Protein 1GVD (pdb70)

InterPro domains:
  IPR001005 SANT/Myb domain [PF00249] (40-86)
  IPR001005 SANT/Myb domain [PF00249] (92-138)
  IPR001005 SANT/Myb domain [PF00249] (144-187)
  IPR001005 SANT/Myb domain [PS50090] (35-86)
  IPR001005 SANT/Myb domain [PS50090] (87-138)
  IPR001005 SANT/Myb domain [PS50090] (139-189)
  IPR001005 SANT/Myb domain [SM00717] (39-88)
  IPR001005 SANT/Myb domain [SM00717] (91-140)
  IPR001005 SANT/Myb domain [SM00717] (143-191)
  IPR001005 SANT/Myb domain [cd00167] (42-86)
  IPR001005 SANT/Myb domain [cd00167] (94-138)
  IPR001005 SANT/Myb domain [cd00167] (146-186)
  IPR009057 Homedomain-like superfamily [SSF46689] (42-96)
  IPR009057 Homedomain-like superfamily [SSF46689] (89-185)
  IPR012642 Transcription regulator Wos2-domain [PF07988] (268-313)
  IPR015395 C-myb, C-terminal [PF09316] (398-552)
  IPR017930 Myb domain [PS51294] (35-86)
  IPR017930 Myb domain [PS51294] (87-142)
  IPR017930 Myb domain [PS51294] (143-193)
  IPR050560 Transcription factors Myb-like [PTHR45614] (92-251)

Foldseek 3Di:
DADDDDDPVNVVLLVVLCVVVNLDPQQVSVVPPPRDHSVVSNCCCDPPVPDD

Secondary structure (DSSP, 8-state):
----SPPHHHHHHHHHHHHHH-TT-HHHHHTTSTT--HHHHHHHIIIIIS--

CATH classification: 1.10.10.60

Radius of gyration: 9.77 Å; Cα contacts (8 Å, |Δi|>4): 47; chains: 1; bounding box: 17×30×21 Å

Nearest PDB structures (foldseek):
  1gvd-assembly1_A  TM=1.020E+00  e=4.623E-09  Mus musculus
  1gv5-assembly1_A  TM=1.011E+00  e=2.402E-08  Mus musculus
  1gv2-assembly1_A  TM=9.501E-01  e=1.853E-07  Mus musculus
  1mbg-assembly1_A  TM=8.927E-01  e=2.258E-07  Mus musculus
  1h89-assembly1_C  TM=9.171E-01  e=9.625E-07  Mus musculus

Structure (mmCIF, N/CA/C/O backbone):
data_1GVD
#
_entry.id   1GVD
#
_cell.length_a   28.951
_cell.length_b   40.114
_cell.length_c   48.807
_cell.angle_alpha   90.00
_cell.angle_beta   90.00
_cell.angle_gamma   90.00
#
_symmetry.space_group_name_H-M   'P 21 21 21'
#
loop_
_entity.id
_entity.type
_entity.pdbx_description
1 polymer 'MYB PROTO-ONCOGENE PROTEIN'
2 non-polymer 'AMMONIUM ION'
3 non-polymer 'SULFATE ION'
4 water water
#
loop_
_atom_site.group_PDB
_atom_site.id
_atom_site.type_symbol
_atom_site.label_atom_id
_atom_site.label_alt_id
_atom_site.label_comp_id
_atom_site.label_asym_id
_atom_site.label_entity_id
_atom_site.label_seq_id
_atom_site.pdbx_PDB_ins_code
_atom_site.Cartn_x
_atom_site.Cartn_y
_atom_site.Cartn_z
_atom_site.occupancy
_atom_site.B_iso_or_equiv
_atom_site.auth_seq_id
_atom_site.auth_comp_id
_atom_site.auth_asym_id
_atom_site.auth_atom_id
_atom_site.pdbx_PDB_model_num
ATOM 1 N N . LEU A 1 1 ? 18.856 8.326 19.367 1.00 19.47 90 LEU A N 1
ATOM 2 C CA . LEU A 1 1 ? 19.065 8.507 17.899 1.00 15.57 90 LEU A CA 1
ATOM 3 C C . LEU A 1 1 ? 19.954 9.708 17.621 1.00 18.34 90 LEU A C 1
ATOM 4 O O . LEU A 1 1 ? 19.990 10.662 18.399 1.00 18.90 90 LEU A O 1
ATOM 9 N N . ILE A 1 2 ? 20.665 9.653 16.502 1.00 17.04 91 ILE A N 1
ATOM 10 C CA . ILE A 1 2 ? 21.559 10.728 16.099 1.00 20.47 91 ILE A CA 1
ATOM 11 C C . ILE A 1 2 ? 21.225 11.194 14.685 1.00 18.58 91 ILE A C 1
ATOM 12 O O . ILE A 1 2 ? 21.161 10.391 13.756 1.00 17.34 91 ILE A O 1
ATOM 17 N N . LYS A 1 3 ? 20.999 12.494 14.530 1.00 17.43 92 LYS A N 1
ATOM 18 C CA . LYS A 1 3 ? 20.696 13.056 13.220 1.00 17.99 92 LYS A CA 1
ATOM 19 C C . LYS A 1 3 ? 21.834 13.950 12.755 1.00 21.39 92 LYS A C 1
ATOM 20 O O . LYS A 1 3 ? 22.598 14.470 13.568 1.00 26.61 92 LYS A O 1
ATOM 26 N N . GLY A 1 4 ? 21.940 14.119 11.442 1.00 22.48 93 GLY A N 1
ATOM 27 C CA . GLY A 1 4 ? 22.978 14.961 10.883 1.00 24.55 93 GLY A CA 1
ATOM 28 C C . GLY A 1 4 ? 22.377 16.240 10.336 1.00 19.28 93 GLY A C 1
ATOM 29 O O . GLY A 1 4 ? 21.996 17.123 11.105 1.00 20.46 93 GLY A O 1
ATOM 30 N N . PRO A 1 5 ? 22.271 16.369 9.005 1.00 19.13 94 PRO A N 1
ATOM 31 C CA . PRO A 1 5 ? 21.704 17.566 8.379 1.00 19.83 94 PRO A CA 1
ATOM 32 C C . PRO A 1 5 ? 20.282 17.848 8.853 1.00 14.62 94 PRO A C 1
ATOM 33 O O . PRO A 1 5 ? 19.510 16.927 9.119 1.00 16.42 94 PRO A O 1
ATOM 37 N N . TRP A 1 6 ? 19.948 19.128 8.962 1.00 12.37 95 TRP A N 1
ATOM 38 C CA . TRP A 1 6 ? 18.618 19.544 9.387 1.00 10.23 95 TRP A CA 1
ATOM 39 C C . TRP A 1 6 ? 17.663 19.591 8.204 1.00 11.15 95 TRP A C 1
ATOM 40 O O . TRP A 1 6 ? 18.031 20.040 7.118 1.00 15.65 95 TRP A O 1
ATOM 51 N N . THR A 1 7 ? 16.440 19.119 8.416 1.00 8.59 96 THR A N 1
ATOM 52 C CA . THR A 1 7 ? 15.421 19.157 7.375 1.00 9.70 96 THR A CA 1
ATOM 53 C C . THR A 1 7 ? 14.605 20.432 7.566 1.00 9.55 96 THR A C 1
ATOM 54 O O . THR A 1 7 ? 14.640 21.053 8.636 1.00 8.85 96 THR A O 1
ATOM 58 N N . LYS A 1 8 ? 13.872 20.822 6.531 1.00 8.82 97 LYS A N 1
ATOM 59 C CA . LYS A 1 8 ? 13.040 22.013 6.597 1.00 9.55 97 LYS A CA 1
ATOM 60 C C . LYS A 1 8 ? 11.962 21.838 7.662 1.00 8.72 97 LYS A C 1
ATOM 61 O O . LYS A 1 8 ? 11.545 22.808 8.296 1.00 9.87 97 LYS A O 1
ATOM 67 N N . GLU A 1 9 ? 11.510 20.601 7.859 1.00 9.30 98 GLU A N 1
ATOM 68 C CA . GLU A 1 9 ? 10.484 20.329 8.858 1.00 9.32 98 GLU A CA 1
ATOM 69 C C . GLU A 1 9 ? 11.041 20.569 10.259 1.00 7.68 98 GLU A C 1
ATOM 70 O O . GLU A 1 9 ? 10.359 21.133 11.118 1.00 8.58 98 GLU A O 1
ATOM 76 N N . GLU A 1 10 ? 12.280 20.143 10.490 1.00 7.42 99 GLU A N 1
ATOM 77 C CA . GLU A 1 10 ? 12.911 20.351 11.788 1.00 6.73 99 GLU A CA 1
ATOM 78 C C . GLU A 1 10 ? 13.112 21.835 12.053 1.00 6.60 99 GLU A C 1
ATOM 79 O O . GLU A 1 10 ? 12.879 22.306 13.163 1.00 7.68 99 GLU A O 1
ATOM 85 N N . ASP A 1 11 ? 13.566 22.567 11.043 1.00 6.22 100 ASP A N 1
ATOM 86 C CA . ASP A 1 11 ? 13.788 24.001 11.200 1.00 6.80 100 ASP A CA 1
ATOM 87 C C . ASP A 1 11 ? 12.490 24.699 11.587 1.00 8.22 100 ASP A C 1
ATOM 88 O O . ASP A 1 11 ? 12.479 25.572 12.459 1.00 8.86 100 ASP A O 1
ATOM 93 N N . GLN A 1 12 ? 11.389 24.321 10.944 1.00 6.80 101 GLN A N 1
ATOM 94 C CA . GLN A 1 12 ? 10.110 24.938 11.255 1.00 7.23 101 GLN A CA 1
ATOM 95 C C . GLN A 1 12 ? 9.693 24.623 12.688 1.00 7.01 101 GLN A C 1
ATOM 96 O O . GLN A 1 12 ? 9.195 25.494 13.401 1.00 8.37 101 GLN A O 1
ATOM 102 N N . ARG A 1 13 ? 9.889 23.379 13.115 1.00 6.57 102 ARG A N 1
ATOM 103 C CA . ARG A 1 13 ? 9.540 23.003 14.482 1.00 7.05 102 ARG A CA 1
ATOM 104 C C . ARG A 1 13 ? 10.407 23.758 15.489 1.00 6.88 102 ARG A C 1
ATOM 105 O O . ARG A 1 13 ? 9.915 24.196 16.532 1.00 7.69 102 ARG A O 1
ATOM 119 N N . LEU A 1 14 ? 11.689 23.924 15.178 1.00 7.63 103 LEU A N 1
ATOM 120 C CA . LEU A 1 14 ? 12.585 24.636 16.080 1.00 6.36 103 LEU A CA 1
ATOM 121 C C . LEU A 1 14 ? 12.132 26.082 16.236 1.00 7.42 103 LEU A C 1
ATOM 122 O O . LEU A 1 14 ? 12.167 26.630 17.335 1.00 7.05 103 LEU A O 1
ATOM 127 N N . ILE A 1 15 ? 11.700 26.702 15.144 1.00 6.22 104 ILE A N 1
ATOM 128 C CA . ILE A 1 15 ? 11.220 28.079 15.202 1.00 7.39 104 ILE A CA 1
ATOM 129 C C . ILE A 1 15 ? 10.049 28.172 16.184 1.00 7.78 104 ILE A C 1
ATOM 130 O O . ILE A 1 15 ? 10.011 29.064 17.033 1.00 8.40 104 ILE A O 1
ATOM 135 N N . LYS A 1 16 ? 9.106 27.239 16.081 1.00 6.87 105 LYS A N 1
ATOM 136 C CA . LYS A 1 16 ? 7.952 27.229 16.975 1.00 8.50 105 LYS A CA 1
ATOM 137 C C . LYS A 1 16 ? 8.337 26.960 18.429 1.00 7.52 105 LYS A C 1
ATOM 138 O O . LYS A 1 16 ? 7.765 27.552 19.347 1.00 8.26 105 LYS A O 1
ATOM 148 N N . LEU A 1 17 ? 9.304 26.074 18.644 1.00 6.38 106 LEU A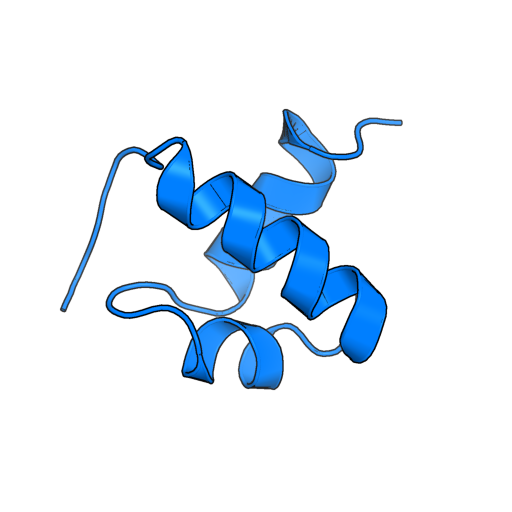 N 1
ATOM 149 C CA . LEU A 1 17 ? 9.735 25.760 20.001 1.00 6.31 106 LEU A CA 1
ATOM 150 C C . LEU A 1 17 ? 10.450 26.942 20.656 1.00 8.09 106 LEU A C 1
ATOM 151 O O . LEU A 1 17 ? 10.293 27.182 21.851 1.00 8.71 106 LEU A O 1
ATOM 156 N N . VAL A 1 18 ? 11.227 27.689 19.883 1.00 6.94 107 VAL A N 1
ATOM 157 C CA . VAL A 1 18 ? 11.910 28.849 20.438 1.00 8.54 107 VAL A CA 1
ATOM 158 C C . VAL A 1 18 ? 10.871 29.925 20.762 1.00 9.66 107 VAL A C 1
ATOM 159 O O . VAL A 1 18 ? 11.013 30.668 21.733 1.00 9.00 107 VAL A O 1
ATOM 163 N N . GLN A 1 19 ? 9.816 30.003 19.960 1.00 8.38 108 GLN A N 1
ATOM 164 C CA . GLN A 1 19 ? 8.758 30.974 20.220 1.00 9.35 108 GLN A CA 1
ATOM 165 C C . GLN A 1 19 ? 8.094 30.636 21.556 1.00 9.25 108 GLN A C 1
ATOM 166 O O . GLN A 1 19 ? 7.781 31.525 22.353 1.00 11.47 108 GLN A O 1
ATOM 176 N N . LYS A 1 20 ? 7.898 29.349 21.811 1.00 7.10 109 LYS A N 1
ATOM 177 C CA . LYS A 1 20 ? 7.267 28.916 23.048 1.00 7.62 109 LYS A CA 1
ATOM 178 C C . LYS A 1 20 ? 8.141 29.043 24.288 1.00 8.05 109 LYS A C 1
ATOM 179 O O . LYS A 1 20 ? 7.717 29.596 25.303 1.00 8.44 109 LYS A O 1
ATOM 185 N N . TYR A 1 21 ? 9.366 28.537 24.194 1.00 7.16 110 TYR A N 1
ATOM 186 C CA . TYR A 1 21 ? 10.291 28.502 25.323 1.00 6.77 110 TYR A CA 1
ATOM 187 C C . TYR A 1 21 ? 11.354 29.586 25.431 1.00 8.25 110 TYR A C 1
ATOM 188 O O . TYR A 1 21 ? 11.927 29.778 26.502 1.00 10.59 110 TYR A O 1
ATOM 197 N N . GLY A 1 22 ? 11.628 30.280 24.336 1.00 7.79 111 GLY A N 1
ATOM 198 C CA A GLY A 1 22 ? 12.675 31.285 24.389 0.50 5.72 111 GLY A CA 1
ATOM 199 C 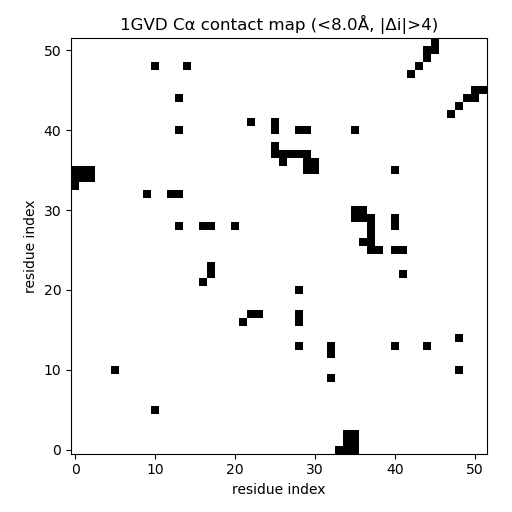CA B GLY A 1 22 ? 12.620 31.337 24.331 0.50 11.82 111 GLY A CA 1
ATOM 200 C C A GLY A 1 22 ? 14.009 30.634 24.047 0.50 6.76 111 GLY A C 1
ATOM 201 C C B GLY A 1 22 ? 13.925 30.861 23.729 0.50 14.29 111 GLY A C 1
ATOM 202 O O A GLY A 1 22 ? 14.112 29.407 24.046 0.50 8.22 111 GLY A O 1
ATOM 203 O O B GLY A 1 22 ? 14.182 29.657 23.701 0.50 17.36 111 GLY A O 1
ATOM 204 N N A PRO A 1 23 ? 15.057 31.425 23.772 0.50 3.09 112 PRO A N 1
ATOM 205 N N B PRO A 1 23 ? 14.762 31.778 23.217 0.50 15.25 112 PRO A N 1
ATOM 206 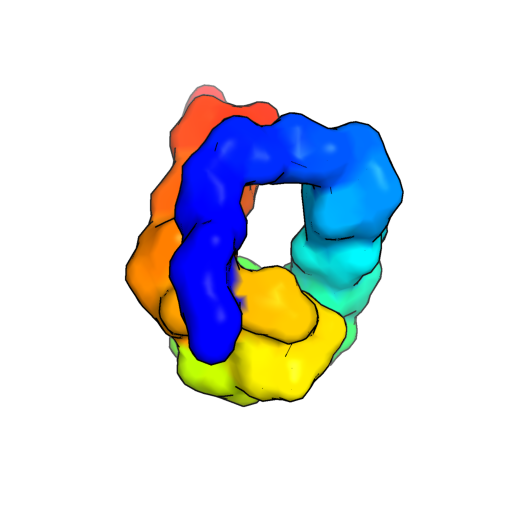C CA A PRO A 1 23 ? 16.391 30.930 23.416 0.50 5.82 112 PRO A CA 1
ATOM 207 C CA B PRO A 1 23 ? 16.049 31.406 22.622 0.50 15.44 112 PRO A CA 1
ATOM 208 C C A PRO A 1 23 ? 17.360 30.580 24.546 0.50 6.73 112 PRO A C 1
ATOM 209 C C B PRO A 1 23 ? 16.971 30.922 23.734 0.50 15.04 112 PRO A C 1
ATOM 210 O O A PRO A 1 23 ? 18.566 30.784 24.409 0.50 10.00 112 PRO A O 1
ATOM 211 O O B PRO A 1 23 ? 18.076 31.430 23.925 0.50 14.61 112 PRO A O 1
ATOM 218 N N A LYS A 1 24 ? 16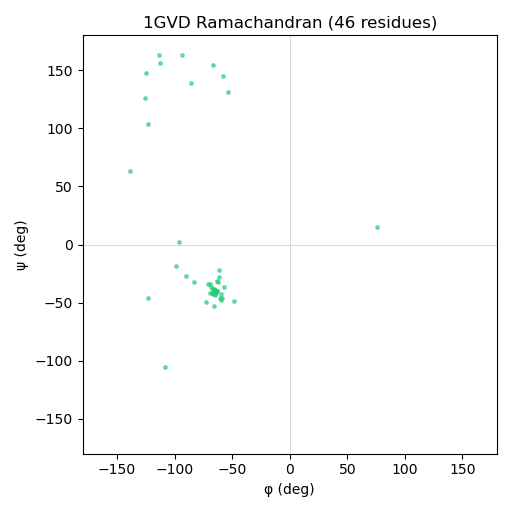.853 30.046 25.652 0.50 10.13 113 LYS A N 1
ATOM 219 N N B LYS A 1 24 ? 16.479 29.937 24.473 0.50 14.73 113 LYS A N 1
ATOM 220 C CA A LYS A 1 24 ? 17.727 29.679 26.763 0.50 12.33 113 LYS A CA 1
ATOM 221 C CA B LYS A 1 24 ? 17.196 29.346 25.586 0.50 18.67 113 LYS A CA 1
ATOM 222 C C A LYS A 1 24 ? 17.422 28.300 27.343 0.50 12.97 113 LYS A C 1
ATOM 223 C C B LYS A 1 24 ? 16.499 28.022 25.877 0.50 16.49 113 LYS A C 1
ATOM 224 O O A LYS A 1 24 ? 18.205 27.762 28.121 0.50 16.80 113 LYS A O 1
ATOM 225 O O B LYS A 1 24 ? 15.955 27.397 24.965 0.50 21.11 113 LYS A O 1
ATOM 236 N N A ARG A 1 25 ? 16.289 27.727 26.950 0.50 9.30 114 ARG A N 1
ATOM 237 N N B ARG A 1 25 ? 16.488 27.610 27.139 0.50 16.12 114 ARG A N 1
ATOM 238 C CA A ARG A 1 25 ? 15.863 26.420 27.452 0.50 8.83 114 ARG A CA 1
ATOM 239 C CA B ARG A 1 25 ? 15.882 26.344 27.521 0.50 10.83 114 ARG A CA 1
ATOM 240 C C . ARG A 1 25 ? 16.123 25.315 26.426 1.00 9.50 114 ARG A C 1
ATOM 241 O O . ARG A 1 25 ? 15.223 24.566 26.055 1.00 11.00 114 ARG A O 1
ATOM 249 N N . TRP A 1 26 ? 17.364 25.247 25.953 1.00 10.15 115 TRP A N 1
ATOM 250 C CA . TRP A 1 26 ? 17.734 24.291 24.920 1.00 7.62 115 TRP A CA 1
ATOM 251 C C . TRP A 1 26 ? 17.473 22.829 25.241 1.00 8.92 115 TRP A C 1
ATOM 252 O O . TRP A 1 26 ? 17.106 22.065 24.352 1.00 9.52 115 TRP A O 1
ATOM 263 N N . SER A 1 27 ? 17.655 22.434 26.497 1.00 11.42 116 SER A N 1
ATOM 264 C CA . SER A 1 27 ? 17.419 21.046 26.882 1.00 11.91 116 SER A CA 1
ATOM 265 C C . SER A 1 27 ? 15.944 20.675 26.734 1.00 11.06 116 SER A C 1
ATOM 266 O O . SER A 1 27 ? 15.614 19.585 26.265 1.00 13.72 116 SER A O 1
ATOM 270 N N . VAL A 1 28 ? 15.061 21.587 27.126 1.00 10.93 117 VAL A N 1
ATOM 271 C CA . VAL A 1 28 ? 13.624 21.352 27.029 1.00 12.60 117 VAL A CA 1
ATOM 272 C C . VAL A 1 28 ? 13.208 21.329 25.558 1.00 10.61 117 VAL A C 1
ATOM 273 O O . VAL A 1 28 ? 12.409 20.495 25.136 1.00 13.69 117 VAL A O 1
ATOM 277 N N . ILE A 1 29 ? 13.760 22.254 24.781 1.00 9.74 118 ILE A N 1
ATOM 278 C CA . ILE A 1 29 ? 13.461 22.330 23.357 1.00 9.39 118 ILE A CA 1
ATOM 279 C C . ILE A 1 29 ? 13.873 21.039 22.646 1.00 10.58 118 ILE A C 1
ATOM 280 O O . ILE A 1 29 ? 13.102 20.481 21.867 1.00 10.27 118 ILE A O 1
ATOM 285 N N . ALA A 1 30 ? 15.077 20.551 22.939 1.00 9.32 119 ALA A N 1
ATOM 286 C CA . ALA A 1 30 ? 15.585 19.335 22.309 1.00 11.46 119 ALA A CA 1
ATOM 287 C C . ALA A 1 30 ? 14.741 18.100 22.604 1.00 12.12 119 ALA A C 1
ATOM 288 O O . ALA A 1 30 ? 14.700 17.162 21.806 1.00 12.80 119 ALA A O 1
ATOM 290 N N . LYS A 1 31 ? 14.067 18.099 23.748 1.00 12.05 120 LYS A N 1
ATOM 291 C CA . LYS A 1 31 ? 13.232 16.966 24.129 1.00 14.97 120 LYS A CA 1
ATOM 292 C C . LYS A 1 31 ? 12.101 16.755 23.121 1.00 16.24 120 LYS A C 1
ATOM 293 O O . LYS A 1 31 ? 11.551 15.658 23.012 1.00 20.54 120 LYS A O 1
ATOM 299 N N . HIS A 1 32 ? 11.767 17.810 22.381 1.00 14.25 121 HIS A N 1
ATOM 300 C CA . HIS A 1 32 ? 10.696 17.764 21.390 1.00 17.22 121 HIS A CA 1
ATOM 301 C C . HIS A 1 32 ? 11.186 17.507 19.969 1.00 17.31 121 HIS A C 1
ATOM 302 O O . HIS A 1 32 ? 10.389 17.485 19.029 1.00 22.04 121 HIS A O 1
ATOM 309 N N . LEU A 1 33 ? 12.493 17.323 19.811 1.00 14.20 122 LEU A N 1
ATOM 310 C CA . LEU A 1 33 ? 13.086 17.069 18.501 1.00 13.90 122 LEU A CA 1
ATOM 311 C C . LEU A 1 33 ? 13.869 15.763 18.517 1.00 14.59 122 LEU A C 1
ATOM 312 O O . LEU A 1 33 ? 14.978 15.698 19.043 1.00 18.75 122 LEU A O 1
ATOM 317 N N . LYS A 1 34 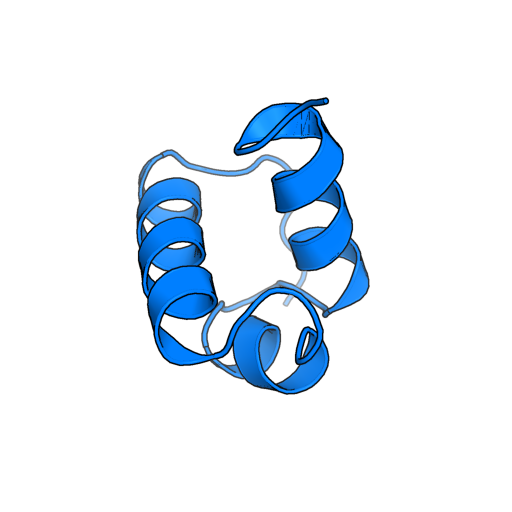? 13.279 14.727 17.933 1.00 14.34 123 LYS A N 1
ATOM 318 C CA . LYS A 1 34 ? 13.895 13.409 17.875 1.00 15.58 123 LYS A CA 1
ATOM 319 C C . LYS A 1 34 ? 15.300 13.462 17.277 1.00 13.50 123 LYS A C 1
ATOM 320 O O . LYS A 1 34 ? 15.511 14.065 16.227 1.00 15.53 123 LYS A O 1
ATOM 326 N N . GLY A 1 35 ? 16.259 12.837 17.956 1.00 13.32 124 GLY A N 1
ATOM 327 C CA . GLY A 1 35 ? 17.620 12.801 17.451 1.00 14.22 124 GLY A CA 1
ATOM 328 C C . GLY A 1 35 ? 18.451 14.064 17.585 1.00 13.53 124 GLY A C 1
ATOM 329 O O . GLY A 1 35 ? 19.491 14.188 16.939 1.00 15.33 124 GLY A O 1
ATOM 330 N N . ARG A 1 36 ? 18.001 15.000 18.415 1.00 13.31 125 ARG A N 1
ATOM 331 C CA . ARG A 1 36 ? 18.732 16.249 18.623 1.00 11.76 125 ARG A CA 1
ATOM 332 C C . ARG A 1 36 ? 19.024 16.485 20.098 1.00 10.57 125 ARG A C 1
ATOM 333 O O . ARG A 1 36 ? 18.242 16.089 20.963 1.00 14.01 125 ARG A O 1
ATOM 341 N N . ILE A 1 37 ? 20.154 17.127 20.379 1.00 11.28 126 ILE A N 1
ATOM 342 C CA . ILE A 1 37 ? 20.508 17.467 21.751 1.00 11.53 126 ILE A CA 1
ATOM 343 C C . ILE A 1 37 ? 20.475 18.991 21.846 1.00 10.06 126 ILE A C 1
ATOM 344 O O . ILE A 1 37 ? 20.485 19.686 20.827 1.00 8.87 126 ILE A O 1
ATOM 349 N N . GLY A 1 38 ? 20.432 19.501 23.071 1.00 9.99 127 GLY A N 1
ATOM 350 C CA . GLY A 1 38 ? 20.364 20.935 23.283 1.00 9.53 127 GLY A CA 1
ATOM 351 C C . GLY A 1 38 ? 21.344 21.800 22.512 1.00 8.72 127 GLY A C 1
ATOM 352 O O . GLY A 1 38 ? 20.944 22.789 21.897 1.00 8.16 127 GLY A O 1
ATOM 353 N N . LYS A 1 39 ? 22.627 21.449 22.534 1.00 9.25 128 LYS A N 1
ATOM 354 C CA . LYS A 1 39 ? 23.615 22.262 21.838 1.00 10.28 128 LYS A CA 1
ATOM 355 C C . LYS A 1 39 ? 23.393 22.342 20.332 1.00 8.68 128 LYS A C 1
ATOM 356 O O . LYS A 1 39 ? 23.699 23.361 19.715 1.00 10.84 128 LYS A O 1
ATOM 362 N N . GLN A 1 40 ? 22.854 21.282 19.736 1.00 7.96 129 GLN A N 1
ATOM 363 C CA . GLN A 1 40 ? 22.596 21.299 18.297 1.00 8.31 129 GLN A CA 1
ATOM 364 C C . GLN A 1 40 ? 21.504 22.315 17.979 1.00 6.87 129 GLN A C 1
ATOM 365 O O . GLN A 1 40 ? 21.573 23.029 16.980 1.00 8.56 129 GLN A O 1
ATOM 371 N N . CYS A 1 41 ? 20.492 22.370 18.834 1.00 7.68 130 CYS A N 1
ATOM 372 C CA . CYS A 1 41 ? 19.390 23.306 18.648 1.00 7.30 130 CYS A CA 1
ATOM 373 C C . CYS A 1 41 ? 19.889 24.739 18.809 1.00 6.32 130 CYS A C 1
ATOM 374 O O . CYS A 1 41 ? 19.520 25.631 18.043 1.00 7.71 130 CYS A O 1
ATOM 377 N N . ARG A 1 42 ? 20.737 24.951 19.812 1.00 6.42 131 ARG A N 1
ATOM 378 C CA . ARG A 1 42 ? 21.303 26.268 20.079 1.00 7.15 131 ARG A CA 1
ATOM 379 C C . ARG A 1 42 ? 22.090 26.773 18.870 1.00 6.02 131 ARG A C 1
ATOM 380 O O . ARG A 1 42 ? 21.932 27.919 18.441 1.00 6.57 131 ARG A O 1
ATOM 388 N N . GLU A 1 43 ? 22.942 25.913 18.323 1.00 6.87 132 GLU A N 1
ATOM 389 C CA . GLU A 1 43 ? 23.751 26.291 17.176 1.00 7.31 132 GLU A CA 1
ATOM 390 C C . GLU A 1 43 ? 22.931 26.532 15.910 1.00 7.82 132 GLU A C 1
ATOM 391 O O . GLU A 1 43 ? 23.211 27.463 15.152 1.00 8.57 132 GLU A O 1
ATOM 397 N N . ARG A 1 44 ? 21.905 25.718 15.686 1.00 7.70 133 ARG A N 1
ATOM 398 C CA . ARG A 1 44 ? 21.067 25.891 14.506 1.00 7.43 133 ARG A CA 1
ATOM 399 C C . ARG A 1 44 ? 20.360 27.244 14.581 1.00 6.19 133 ARG A C 1
ATOM 400 O O . ARG A 1 44 ? 20.244 27.953 13.580 1.00 8.18 133 ARG A O 1
ATOM 408 N N . TRP A 1 45 ? 19.904 27.607 15.775 1.00 5.35 134 TRP A N 1
ATOM 409 C CA . TRP A 1 45 ? 19.225 28.877 15.965 1.00 5.29 134 TRP A CA 1
ATOM 410 C C . TRP A 1 45 ? 20.153 30.074 15.746 1.00 8.06 134 TRP A C 1
ATOM 411 O O . TRP A 1 45 ? 19.850 30.957 14.952 1.00 8.91 134 TRP A O 1
ATOM 422 N N . HIS A 1 46 ? 21.289 30.104 16.431 1.00 7.33 135 HIS A N 1
ATOM 423 C CA . HIS A 1 46 ? 22.195 31.235 16.295 1.00 8.84 135 HIS A CA 1
ATOM 424 C C . HIS A 1 46 ? 22.936 31.345 14.971 1.00 9.00 135 HIS A C 1
ATOM 425 O O . HIS A 1 46 ? 23.194 32.453 14.498 1.00 13.47 135 HIS A O 1
ATOM 432 N N . ASN A 1 47 ? 23.278 30.215 14.362 1.00 9.85 136 ASN A N 1
ATOM 4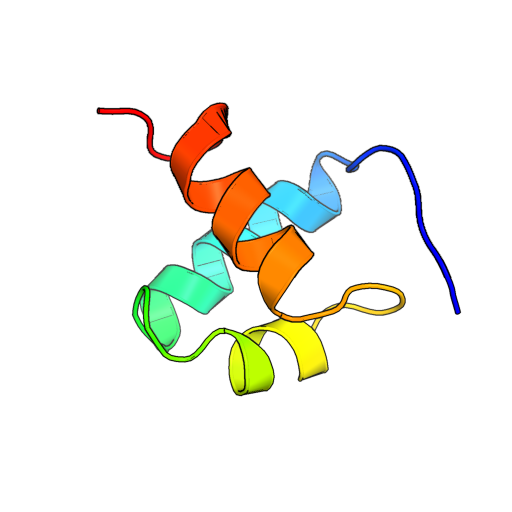33 C CA . ASN A 1 47 ? 24.026 30.260 13.110 1.00 9.95 136 ASN A CA 1
ATOM 434 C C . ASN A 1 47 ? 23.212 30.291 11.832 1.00 13.17 136 ASN A C 1
ATOM 435 O O . ASN A 1 47 ? 23.667 30.827 10.817 1.00 17.25 136 ASN A O 1
ATOM 440 N N . HIS A 1 48 ? 22.009 29.736 11.867 1.00 10.43 137 HIS A N 1
ATOM 441 C CA . HIS A 1 48 ? 21.215 29.672 10.652 1.00 12.20 137 HIS A CA 1
ATOM 442 C C . HIS A 1 48 ? 19.835 30.314 10.668 1.00 12.32 137 HIS A C 1
ATOM 443 O O . HIS A 1 48 ? 19.482 31.040 9.741 1.00 15.44 137 HIS A O 1
ATOM 455 N N . LEU A 1 49 ? 19.055 30.071 11.714 1.00 9.02 138 LEU A N 1
ATOM 456 C CA . LEU A 1 49 ? 17.705 30.616 11.754 1.00 8.48 138 LEU A CA 1
ATOM 457 C C . LEU A 1 49 ? 17.563 32.052 12.244 1.00 9.20 138 LEU A C 1
ATOM 458 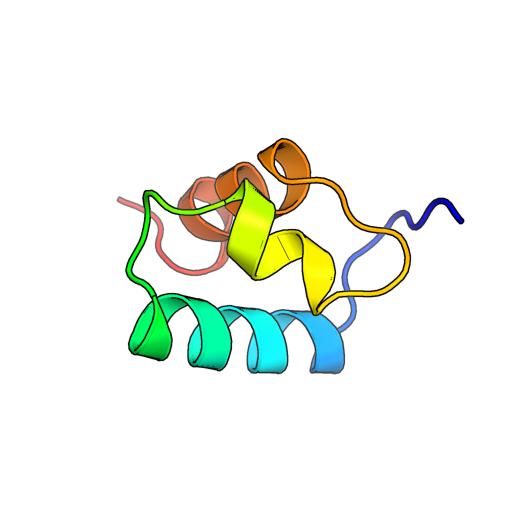O O . LEU A 1 49 ? 16.674 32.773 11.787 1.00 12.69 138 LEU A O 1
ATOM 463 N N . ASN A 1 50 ? 18.427 32.472 13.163 1.00 8.05 139 ASN A N 1
ATOM 464 C CA . ASN A 1 50 ? 18.356 33.828 13.708 1.00 8.43 139 ASN A CA 1
ATOM 465 C C . ASN A 1 50 ? 19.755 34.413 13.860 1.00 10.44 139 ASN A C 1
ATOM 466 O O . ASN A 1 50 ? 20.193 34.720 14.970 1.00 12.63 139 ASN A O 1
ATOM 471 N N . PRO A 1 51 ? 20.473 34.580 12.742 1.00 11.09 140 PRO A N 1
ATOM 472 C CA . PRO A 1 51 ? 21.831 35.131 12.770 1.00 14.12 140 PRO A CA 1
ATOM 473 C C . PRO A 1 51 ? 21.887 36.589 13.211 1.00 16.78 140 PRO A C 1
ATOM 474 O O . PRO A 1 51 ? 20.918 37.332 13.059 1.00 16.88 140 PRO A O 1
ATOM 478 N N . GLU A 1 52 ? 23.031 36.986 13.758 1.00 21.81 141 GLU A N 1
ATOM 479 C CA . GLU A 1 52 ? 23.231 38.354 14.223 1.00 25.78 141 GLU A CA 1
ATOM 480 C C . GLU A 1 52 ? 23.300 39.307 13.031 1.00 29.88 141 GLU A C 1
ATOM 481 O O . GLU A 1 52 ? 23.453 38.817 11.892 1.00 31.92 141 GLU A O 1
#

B-factor: mean 16.49, std 9.74, range [3.09, 49.52]

GO terms:
  GO:0000978 RNA polymerase II cis-regulatory region sequence-specific DNA binding (F, IDA)
  GO:0001228 DNA-binding transcription activator activity, RNA polymerase II-specific (F, IDA)
  GO:0045944 positive regulation of transcription by RNA polymerase II (P, IDA)
  GO:0071987 WD40-repeat domain binding (F, IDA)
  GO:0005634 nucleus (C, IDA)
  GO:0005829 cytosol (C, IDA)
  GO:0003677 DNA binding (F, IDA)
  GO:0003700 DNA-binding transcription factor activity (F, IDA)
  GO:1990830 cellular response to leukemia inhibitory factor (P, IEP)
  GO:0006355 regulation of DNA-templated transcription (P, IDA)
  GO:0071354 cellular response to interleukin-6 (P, IDA)
  GO:0045944 positive regulation of transcription by RNA polymerase II (P, IGI)
  GO:0001701 in utero embryonic development (P, IMP)
  GO:0003700 DNA-binding transcription factor activity (F, IMP)
  GO:0010468 regulation of gene expression (P, IMP)
  GO:0017145 stem cell division (P, IMP)
  GO:0030099 myeloid cell differentiation (P, IMP)
  GO:0030183 B cell differentiation (P, IMP)
  GO:0048536 spleen development (P, IMP)
  GO:0048538 thymus development (P, IMP)

Sequence (52 aa):
LIKGPWTKEEDQRLIKLVQKYGGPPKKRRWSVIAKHLKGRIGKQCRERWHNHLNPE

Solvent-accessible surface area: 4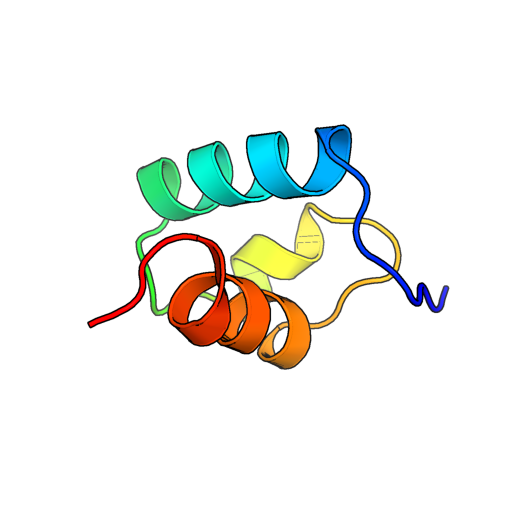074 Å² total; per-residue (Å²): 160,160,80,48,127,46,68,177,120,11,18,92,124,0,58,126,21,10,135,149,43,22,67,172,138,32,88,57,0,10,165,77,6,147,13,15,94,15,128,55,0,97,76,52,40,89,110,99,42,78,86,233

Organism: Mus musculus (NCBI:txid10090)